Protein AF-A0A953SCB6-F1 (afdb_monomer_lite)

pLDDT: mean 75.52, std 13.28, range [31.3, 89.06]

Radius of gyration: 17.32 Å; chains: 1; bounding box: 48×35×50 Å

Sequence (151 aa):
MGVGKAEPKRQRFLGAYLLGLCLYQIGIYRWPGGPPFILDPRAGIPVLLINHFAFDNKVIYPVEWITATWLVLVGAMIFFRGRFLKTYLISELVLAAPTAYYIRVLATRHGGDFAPGFKDLLLTTFLFLVFSVAPAGLAAWCIWRAKQRPA

Secondary structure (DSSP, 8-state):
-----HHHHHHHHHHHHHHHHHHHHHHHHT-TTS--GGG-TTTHHHHHHH-----SSPPPPHHHHHHHHHHHHHHHHHHHHS--HHHHHHHHHHHHHHHHHHHHHHHHTTTSS----HHHHHHHHHHHIIIIIHHHHHHHHHHHHHHH---

Structure (mmCIF, N/CA/C/O backbone):
data_AF-A0A953SCB6-F1
#
_entry.id   AF-A0A953SCB6-F1
#
loop_
_atom_site.group_PDB
_atom_site.id
_atom_site.type_symbol
_atom_site.label_atom_id
_atom_site.label_alt_id
_atom_site.label_comp_id
_atom_site.label_asym_id
_atom_site.label_entity_id
_atom_site.label_seq_id
_atom_site.pdbx_PDB_ins_code
_atom_site.Cartn_x
_atom_site.Cartn_y
_atom_site.Cartn_z
_atom_site.occupancy
_atom_site.B_iso_or_equiv
_atom_site.auth_seq_id
_atom_site.auth_comp_id
_atom_site.auth_asym_id
_atom_site.auth_atom_id
_atom_site.pdbx_PDB_model_num
ATOM 1 N N . MET A 1 1 ? -32.445 8.510 24.301 1.00 31.30 1 MET A N 1
ATOM 2 C CA . MET A 1 1 ? -31.048 8.156 24.649 1.00 31.30 1 MET A CA 1
ATOM 3 C C . MET A 1 1 ? -30.469 7.255 23.559 1.00 31.30 1 MET A C 1
ATOM 5 O O . MET A 1 1 ? -30.786 6.077 23.527 1.00 31.30 1 MET A O 1
ATOM 9 N N . GLY A 1 2 ? -29.696 7.804 22.616 1.00 36.41 2 GLY A N 1
ATOM 10 C CA . GLY A 1 2 ? -29.112 7.059 21.489 1.00 36.41 2 GLY A CA 1
ATOM 11 C C . GLY A 1 2 ? -27.588 7.140 21.518 1.00 36.41 2 GLY A C 1
ATOM 12 O O . GLY A 1 2 ? -26.995 7.989 20.863 1.00 36.41 2 GLY A O 1
ATOM 13 N N . VAL A 1 3 ? -26.956 6.293 22.328 1.00 45.03 3 VAL A N 1
ATOM 14 C CA . VAL A 1 3 ? -25.506 6.306 22.567 1.00 45.03 3 VAL A CA 1
ATOM 15 C C . VAL A 1 3 ? -24.754 5.660 21.387 1.00 45.03 3 VAL A C 1
ATOM 17 O O . VAL A 1 3 ? -24.834 4.457 21.154 1.00 45.03 3 VAL A O 1
ATOM 20 N N . GLY A 1 4 ? -24.015 6.470 20.623 1.00 43.75 4 GLY A N 1
ATOM 21 C CA . GLY A 1 4 ? -22.612 6.199 20.264 1.00 43.75 4 GLY A CA 1
ATOM 22 C C . GLY A 1 4 ? -22.204 4.967 19.430 1.00 43.75 4 GLY A C 1
ATOM 23 O O . GLY A 1 4 ? -21.047 4.577 19.518 1.00 43.75 4 GLY A O 1
ATOM 24 N N . LYS A 1 5 ? -23.051 4.340 18.598 1.00 44.50 5 LYS A N 1
ATOM 25 C CA . LYS A 1 5 ? -22.652 3.136 17.808 1.00 44.50 5 LYS A CA 1
ATOM 26 C C . LYS A 1 5 ? -22.079 3.380 16.395 1.00 44.50 5 LYS A C 1
ATOM 28 O O . LYS A 1 5 ? -21.783 2.420 15.684 1.00 44.50 5 LYS A O 1
ATOM 33 N N . ALA A 1 6 ? -21.919 4.627 15.947 1.00 50.47 6 ALA A N 1
ATOM 34 C CA . ALA A 1 6 ? -21.596 4.920 14.540 1.00 50.47 6 ALA A CA 1
ATOM 35 C C . ALA A 1 6 ? -20.109 4.742 14.152 1.00 50.47 6 ALA A C 1
ATOM 37 O O . ALA A 1 6 ? -19.811 4.414 13.003 1.00 50.47 6 ALA A O 1
ATOM 38 N N . GLU A 1 7 ? -19.172 4.933 15.084 1.00 55.66 7 GLU A N 1
ATOM 39 C CA . GLU A 1 7 ? -17.725 4.837 14.824 1.00 55.66 7 GLU A CA 1
ATOM 40 C C . GLU A 1 7 ? -17.185 3.420 14.559 1.00 55.66 7 GLU A C 1
ATOM 42 O O . GLU A 1 7 ? -16.456 3.262 13.572 1.00 55.66 7 GLU A O 1
ATOM 47 N N . PRO A 1 8 ? -17.561 2.362 15.312 1.00 61.78 8 PRO A N 1
ATOM 48 C CA . PRO A 1 8 ? -17.009 1.026 15.074 1.00 61.78 8 PRO A CA 1
ATOM 49 C C . PRO A 1 8 ? -17.405 0.466 13.705 1.00 61.78 8 PRO A C 1
ATOM 51 O O . PRO A 1 8 ? -16.654 -0.301 13.108 1.00 61.78 8 PRO A O 1
ATOM 54 N N . LYS A 1 9 ? -18.562 0.873 13.160 1.00 75.38 9 LYS A N 1
ATOM 55 C CA . LYS A 1 9 ? -19.035 0.407 11.849 1.00 75.38 9 LYS A CA 1
ATOM 56 C C . LYS A 1 9 ? -18.164 0.935 10.701 1.00 75.38 9 LYS A C 1
ATOM 58 O O . LYS A 1 9 ? -17.900 0.200 9.756 1.00 75.38 9 LYS A O 1
ATOM 63 N N . ARG A 1 10 ? -17.678 2.179 10.797 1.00 76.62 10 ARG A N 1
ATOM 64 C CA . ARG A 1 10 ? -16.816 2.801 9.774 1.00 76.62 10 ARG A CA 1
ATOM 65 C C . ARG A 1 10 ? -15.395 2.255 9.805 1.00 76.62 10 ARG A C 1
ATOM 67 O O . ARG A 1 10 ? -14.835 1.968 8.754 1.00 76.62 10 ARG A O 1
ATOM 74 N N . GLN A 1 11 ? -14.846 2.051 11.000 1.00 81.75 11 GLN A N 1
ATOM 75 C CA . GLN A 1 11 ? -13.524 1.441 11.162 1.00 81.75 11 GLN A CA 1
ATOM 76 C C . GLN A 1 11 ? -13.521 -0.012 10.682 1.00 81.75 11 GLN A C 1
ATOM 78 O O . GLN A 1 11 ? -12.613 -0.412 9.965 1.00 81.75 11 GLN A O 1
ATOM 83 N N . ARG A 1 12 ? -14.587 -0.772 10.971 1.00 81.50 12 ARG A N 1
ATOM 84 C CA . ARG A 1 12 ? -14.797 -2.111 10.401 1.00 81.50 12 ARG A CA 1
ATOM 85 C C . ARG A 1 12 ? -14.866 -2.091 8.881 1.00 81.50 12 ARG A C 1
ATOM 87 O O . ARG A 1 12 ? -14.255 -2.938 8.249 1.00 81.50 12 ARG A O 1
ATOM 94 N N . PHE A 1 13 ? -15.567 -1.125 8.290 1.00 85.31 13 PHE A N 1
ATOM 95 C CA . PHE A 1 13 ? -15.633 -1.009 6.834 1.00 85.31 13 PHE A CA 1
ATOM 96 C C . PHE A 1 13 ? -14.256 -0.731 6.218 1.00 85.31 13 PHE A C 1
ATOM 98 O O . PHE A 1 13 ? -13.872 -1.403 5.268 1.00 85.31 13 PHE A O 1
ATOM 105 N N . LEU A 1 14 ? -13.477 0.184 6.805 1.00 86.00 14 LEU A N 1
ATOM 106 C CA . LEU A 1 14 ? -12.098 0.429 6.380 1.00 86.00 14 LEU A CA 1
ATOM 107 C C . LEU A 1 14 ? -11.222 -0.818 6.554 1.00 86.00 14 LEU A C 1
ATOM 109 O O . LEU A 1 14 ? -10.481 -1.166 5.648 1.00 86.00 14 LEU A O 1
ATOM 113 N N . GLY A 1 15 ? -11.329 -1.518 7.684 1.00 85.62 15 GLY A N 1
ATOM 114 C CA . GLY A 1 15 ? -10.599 -2.765 7.912 1.00 85.62 15 GLY A CA 1
ATOM 115 C C . GLY A 1 15 ? -10.951 -3.846 6.886 1.00 85.62 15 GLY A C 1
ATOM 116 O O . GLY A 1 15 ? -10.056 -4.491 6.355 1.00 85.62 15 GLY A O 1
ATOM 117 N N . ALA A 1 16 ? -12.233 -3.999 6.543 1.00 87.00 16 ALA A N 1
ATOM 118 C CA . ALA A 1 16 ? -12.683 -4.936 5.512 1.00 87.00 16 ALA A CA 1
ATOM 119 C C . ALA A 1 16 ? -12.152 -4.550 4.127 1.00 87.00 16 ALA A C 1
ATOM 121 O O . ALA A 1 16 ? -11.689 -5.410 3.383 1.00 87.00 16 ALA A O 1
ATOM 122 N N . TYR A 1 17 ? -12.174 -3.255 3.809 1.00 88.00 17 TYR A N 1
ATOM 123 C CA . TYR A 1 17 ? -11.605 -2.723 2.579 1.00 88.00 17 TYR A CA 1
ATOM 124 C C . TYR A 1 17 ? -10.102 -3.021 2.485 1.00 88.00 17 TYR A C 1
ATOM 126 O O . TYR A 1 17 ? -9.655 -3.594 1.496 1.00 88.00 17 TYR A O 1
ATOM 134 N N . LEU A 1 18 ? -9.341 -2.743 3.548 1.00 88.25 18 LEU A N 1
ATOM 135 C CA . LEU A 1 18 ? -7.909 -3.048 3.627 1.00 88.25 18 LEU A CA 1
ATOM 136 C C . LEU A 1 18 ? -7.618 -4.540 3.485 1.00 88.25 18 LEU A C 1
ATOM 138 O O . LEU A 1 18 ? -6.696 -4.912 2.765 1.00 88.25 18 LEU A O 1
ATOM 142 N N . LEU A 1 19 ? -8.407 -5.398 4.133 1.00 88.38 19 LEU A N 1
ATOM 143 C CA . LEU A 1 19 ? -8.264 -6.846 3.992 1.00 88.38 19 LEU A CA 1
ATOM 144 C C . LEU A 1 19 ? -8.537 -7.298 2.553 1.00 88.38 19 LEU A C 1
ATOM 146 O O . LEU A 1 19 ? -7.779 -8.109 2.032 1.00 88.38 19 LEU A O 1
ATOM 150 N N . GLY A 1 20 ? -9.554 -6.741 1.890 1.00 88.06 20 GLY A N 1
ATOM 151 C CA . GLY A 1 20 ? -9.827 -7.003 0.475 1.00 88.06 20 GLY A CA 1
ATOM 152 C C . GLY A 1 20 ? -8.655 -6.616 -0.432 1.00 88.06 20 GLY A C 1
ATOM 153 O O . GLY A 1 20 ? -8.239 -7.412 -1.272 1.00 88.06 20 GLY A O 1
ATOM 154 N N . LEU A 1 21 ? -8.065 -5.438 -0.209 1.00 87.81 21 LEU A N 1
ATOM 155 C CA . LEU A 1 21 ? -6.867 -4.995 -0.930 1.00 87.81 21 LEU A CA 1
ATOM 156 C C . LEU A 1 21 ? -5.667 -5.919 -0.664 1.00 87.81 21 LEU A C 1
ATOM 158 O O . LEU A 1 21 ? -4.955 -6.296 -1.593 1.00 87.81 21 LEU A O 1
ATOM 162 N N . CYS A 1 22 ? -5.467 -6.354 0.581 1.00 86.12 22 CYS A N 1
ATOM 163 C CA . CYS A 1 22 ? -4.391 -7.288 0.916 1.00 86.12 22 CYS A CA 1
ATOM 164 C C . CYS A 1 22 ? -4.585 -8.660 0.255 1.00 86.12 22 CYS A C 1
ATOM 166 O O . CYS A 1 22 ? -3.615 -9.258 -0.202 1.00 86.12 22 CYS A O 1
ATOM 168 N N . LEU A 1 23 ? -5.822 -9.161 0.176 1.00 87.19 23 LEU A N 1
ATOM 169 C CA . LEU A 1 23 ? -6.127 -10.416 -0.516 1.00 87.19 23 LEU A CA 1
ATOM 170 C C . LEU A 1 23 ? -5.826 -10.322 -2.012 1.00 87.19 23 LEU A C 1
ATOM 172 O O . LEU A 1 23 ? -5.249 -11.254 -2.567 1.00 87.19 23 LEU A O 1
ATOM 176 N N . TYR A 1 24 ? -6.154 -9.194 -2.648 1.00 86.12 24 TYR A N 1
ATOM 177 C CA . TYR A 1 24 ? -5.762 -8.933 -4.033 1.00 86.12 24 TYR A CA 1
ATOM 178 C C . TYR A 1 24 ? -4.237 -8.952 -4.191 1.00 86.12 24 TYR A C 1
ATOM 180 O O . TYR A 1 24 ? -3.719 -9.643 -5.065 1.00 86.12 24 TYR A O 1
ATOM 188 N N . GLN A 1 25 ? -3.512 -8.266 -3.302 1.00 82.94 25 GLN A N 1
ATOM 189 C CA . GLN A 1 25 ? -2.050 -8.214 -3.340 1.00 82.94 25 GLN A CA 1
ATOM 190 C C . GLN A 1 25 ? -1.417 -9.607 -3.165 1.00 82.94 25 GLN A C 1
ATOM 192 O O . GLN A 1 25 ? -0.520 -9.976 -3.917 1.00 82.94 25 GLN A O 1
ATOM 197 N N . ILE A 1 26 ? -1.931 -10.423 -2.238 1.00 82.44 26 ILE A N 1
ATOM 198 C CA . ILE A 1 26 ? -1.500 -11.819 -2.063 1.00 82.44 26 ILE A CA 1
ATOM 199 C C . ILE A 1 26 ? -1.841 -12.662 -3.297 1.00 82.44 26 ILE A C 1
ATOM 201 O O . ILE A 1 26 ? -1.036 -13.494 -3.708 1.00 82.44 26 ILE A O 1
ATOM 205 N N . GLY A 1 27 ? -3.019 -12.466 -3.893 1.00 83.06 27 GLY A N 1
ATOM 206 C CA . GLY A 1 27 ? -3.430 -13.172 -5.107 1.00 83.06 27 GLY A CA 1
ATOM 207 C C . GLY A 1 27 ? -2.476 -12.904 -6.268 1.00 83.06 27 GLY A C 1
ATOM 208 O O . GLY A 1 27 ? -2.020 -13.838 -6.923 1.00 83.06 27 GLY A O 1
ATOM 209 N N . ILE A 1 28 ? -2.094 -11.642 -6.448 1.00 82.12 28 ILE A N 1
ATOM 210 C CA . ILE A 1 28 ? -1.089 -11.219 -7.425 1.00 82.12 28 ILE A CA 1
ATOM 211 C C . ILE A 1 28 ? 0.280 -11.825 -7.120 1.00 82.12 28 ILE A C 1
ATOM 213 O O . ILE A 1 28 ? 0.938 -12.341 -8.017 1.00 82.12 28 ILE A O 1
ATOM 217 N N . TYR A 1 29 ? 0.688 -11.865 -5.853 1.00 79.44 29 TYR A N 1
ATOM 218 C CA . TYR A 1 29 ? 1.958 -12.481 -5.461 1.00 79.44 29 TYR A CA 1
ATOM 219 C C . TYR A 1 29 ? 2.012 -13.996 -5.707 1.00 79.44 29 TYR A C 1
ATOM 221 O O . TYR A 1 29 ? 3.088 -14.587 -5.757 1.00 79.44 29 TYR A O 1
ATOM 229 N N . ARG A 1 30 ? 0.862 -14.650 -5.867 1.00 82.12 30 ARG A N 1
ATOM 230 C CA . ARG A 1 30 ? 0.777 -16.077 -6.202 1.00 82.12 30 ARG A CA 1
ATOM 231 C C . ARG A 1 30 ? 0.524 -16.322 -7.689 1.00 82.12 30 ARG A C 1
ATOM 233 O O . ARG A 1 30 ? 0.283 -17.467 -8.066 1.00 82.12 30 ARG A O 1
ATOM 240 N N . TRP A 1 31 ? 0.568 -15.280 -8.520 1.00 80.31 31 TRP A N 1
ATOM 241 C CA . TRP A 1 31 ? 0.341 -15.400 -9.954 1.00 80.31 31 TRP A CA 1
ATOM 242 C C . TRP A 1 31 ? 1.384 -16.328 -10.601 1.00 80.31 31 TRP A C 1
ATOM 244 O O . TRP A 1 31 ? 2.583 -16.183 -10.331 1.00 80.31 31 TRP A O 1
ATOM 254 N N . PRO A 1 32 ? 0.963 -17.291 -11.444 1.00 72.31 32 PRO A N 1
ATOM 255 C CA . PRO A 1 32 ? 1.881 -18.233 -12.071 1.00 72.31 32 PRO A CA 1
ATOM 256 C C . PRO A 1 32 ? 2.869 -17.489 -12.973 1.00 72.31 32 PRO A C 1
ATOM 258 O O . PRO A 1 32 ? 2.477 -16.786 -13.900 1.00 72.31 32 PRO A O 1
ATOM 261 N N . GLY A 1 33 ? 4.160 -17.653 -12.686 1.00 66.88 33 GLY A N 1
ATOM 262 C CA . GLY A 1 33 ? 5.243 -16.980 -13.402 1.00 66.88 33 GLY A CA 1
ATOM 263 C C . GLY A 1 33 ? 5.709 -15.668 -12.773 1.00 66.88 33 GLY A C 1
ATOM 264 O O . GLY A 1 33 ? 6.748 -15.186 -13.199 1.00 66.88 33 GLY A O 1
ATOM 265 N N . GLY A 1 34 ? 5.022 -15.153 -11.746 1.00 66.19 34 GLY A N 1
ATOM 266 C CA . GLY A 1 34 ? 5.301 -13.873 -11.085 1.00 66.19 34 GLY A CA 1
ATOM 267 C C . GLY A 1 34 ? 4.240 -12.813 -11.414 1.00 66.19 34 GLY A C 1
ATOM 268 O O . GLY A 1 34 ? 3.563 -12.918 -12.438 1.00 66.19 34 GLY A O 1
ATOM 269 N N . PRO A 1 35 ? 4.033 -11.809 -10.545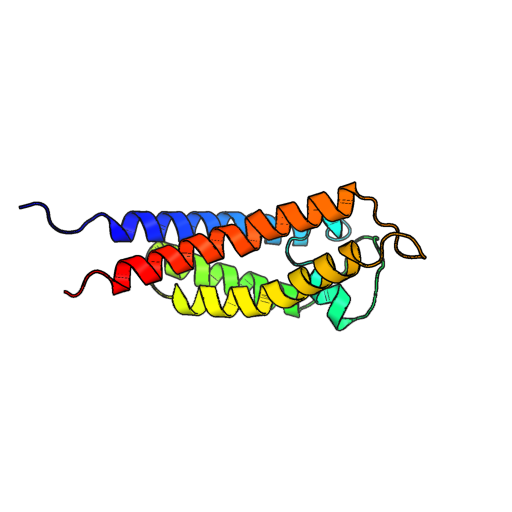 1.00 70.31 35 PRO A N 1
ATOM 270 C CA . PRO A 1 35 ? 3.021 -10.793 -10.765 1.00 70.31 35 PRO A CA 1
ATOM 271 C C . PRO A 1 35 ? 3.336 -9.941 -11.997 1.00 70.31 35 PRO A C 1
ATOM 273 O O . PRO A 1 35 ? 4.469 -9.467 -12.133 1.00 70.31 35 PRO A O 1
ATOM 276 N N . PRO A 1 36 ? 2.348 -9.687 -12.874 1.00 70.44 36 PRO A N 1
ATOM 277 C CA . PRO A 1 36 ? 2.515 -8.694 -13.921 1.00 70.44 36 PRO A CA 1
ATOM 278 C C . PRO A 1 36 ? 2.734 -7.334 -13.259 1.00 70.44 36 PRO A C 1
ATOM 280 O O . PRO A 1 36 ? 1.909 -6.875 -12.465 1.00 70.44 36 PRO A O 1
ATOM 283 N N . PHE A 1 37 ? 3.85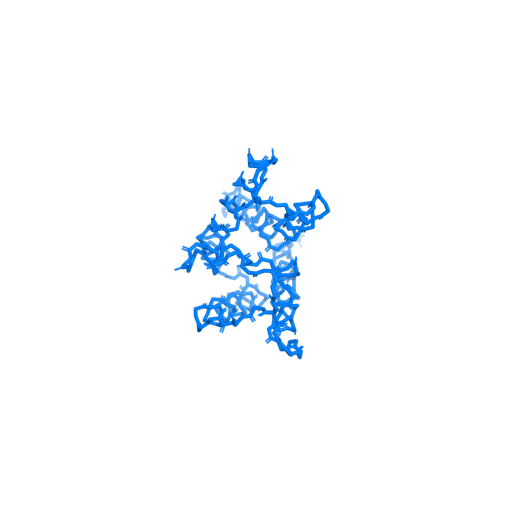6 -6.697 -13.591 1.00 68.19 37 PHE A N 1
ATOM 284 C CA . PHE A 1 37 ? 4.342 -5.478 -12.943 1.00 68.19 37 PHE A CA 1
ATOM 285 C C . PHE A 1 37 ? 3.281 -4.363 -12.889 1.00 68.19 37 PHE A C 1
ATOM 287 O O . PHE A 1 37 ? 3.161 -3.646 -11.899 1.00 68.19 37 PHE A O 1
ATOM 294 N N . ILE A 1 38 ? 2.451 -4.279 -13.930 1.00 68.69 38 ILE A N 1
ATOM 295 C CA . ILE A 1 38 ? 1.409 -3.261 -14.100 1.00 68.69 38 ILE A CA 1
ATOM 296 C C . ILE A 1 38 ? 0.227 -3.458 -13.132 1.00 68.69 38 ILE A C 1
ATOM 298 O O . ILE A 1 38 ? -0.458 -2.495 -12.799 1.00 68.69 38 ILE A O 1
ATOM 302 N N . LEU A 1 39 ? -0.035 -4.686 -12.665 1.00 75.19 39 LEU A N 1
ATOM 303 C CA . LEU A 1 39 ? -1.138 -4.962 -11.733 1.00 75.19 39 LEU A CA 1
ATOM 304 C C . LEU A 1 39 ? -0.728 -4.833 -10.265 1.00 75.19 39 LEU A C 1
ATOM 306 O O . LEU A 1 39 ? -1.594 -4.917 -9.389 1.00 75.19 39 LEU A O 1
ATOM 310 N N . ASP A 1 40 ? 0.560 -4.633 -9.987 1.00 74.06 40 ASP A N 1
ATOM 311 C CA . ASP A 1 40 ? 1.063 -4.532 -8.628 1.00 74.06 40 ASP A CA 1
ATOM 312 C C . ASP A 1 40 ? 0.881 -3.107 -8.067 1.00 74.06 40 ASP A C 1
ATOM 314 O O . ASP A 1 40 ? 1.545 -2.166 -8.511 1.00 74.06 40 ASP A O 1
ATOM 318 N N . PRO A 1 41 ? 0.036 -2.915 -7.038 1.00 69.94 41 PRO A N 1
ATOM 319 C CA . PRO A 1 41 ? -0.175 -1.604 -6.423 1.00 69.94 41 PRO A CA 1
ATOM 320 C C . PRO A 1 41 ? 1.080 -1.038 -5.733 1.00 69.94 41 PRO A C 1
ATOM 322 O O . PRO A 1 41 ? 1.129 0.148 -5.401 1.00 69.94 41 PRO A O 1
ATOM 325 N N . ARG A 1 42 ? 2.110 -1.864 -5.507 1.00 74.25 42 ARG A N 1
ATOM 326 C CA . ARG A 1 42 ? 3.388 -1.495 -4.880 1.00 74.25 42 ARG A CA 1
ATOM 327 C C . ARG A 1 42 ? 4.588 -1.692 -5.800 1.00 74.25 42 ARG A C 1
ATOM 329 O O . ARG A 1 42 ? 5.723 -1.813 -5.337 1.00 74.25 42 ARG A O 1
ATOM 336 N N . ALA A 1 43 ? 4.351 -1.616 -7.106 1.00 68.31 43 ALA A N 1
ATOM 337 C CA . ALA A 1 43 ? 5.367 -1.668 -8.153 1.00 68.31 43 ALA A CA 1
ATOM 338 C C . ALA A 1 43 ? 6.549 -0.686 -7.962 1.00 68.31 43 ALA A C 1
ATOM 340 O O . ALA A 1 43 ? 7.631 -0.923 -8.492 1.00 68.31 43 ALA A O 1
ATOM 341 N N . GLY A 1 44 ? 6.396 0.385 -7.169 1.00 63.94 44 GLY A N 1
ATOM 342 C CA . GLY A 1 44 ? 7.473 1.344 -6.904 1.00 63.94 44 GLY A CA 1
ATOM 343 C C . GLY A 1 44 ? 8.606 0.838 -6.001 1.00 63.94 44 GLY A C 1
ATOM 344 O O . GLY A 1 44 ? 9.720 1.349 -6.102 1.00 63.94 44 GLY A O 1
ATOM 345 N N . ILE A 1 45 ? 8.361 -0.155 -5.134 1.00 70.12 45 ILE A N 1
ATOM 346 C CA . ILE A 1 45 ? 9.382 -0.679 -4.205 1.00 70.12 45 ILE A CA 1
ATOM 347 C C . ILE A 1 45 ? 10.535 -1.367 -4.971 1.00 70.12 45 ILE A C 1
ATOM 349 O O . ILE A 1 45 ? 11.680 -0.957 -4.782 1.00 70.12 45 ILE A O 1
ATOM 353 N N . PRO A 1 46 ? 10.292 -2.331 -5.881 1.00 65.25 46 PRO A N 1
ATOM 354 C CA . PRO A 1 46 ? 11.354 -2.960 -6.673 1.00 65.25 46 PRO A CA 1
ATOM 355 C C . PRO A 1 46 ? 12.085 -1.991 -7.595 1.00 65.25 46 PRO A C 1
ATOM 357 O O . PRO A 1 46 ? 13.303 -2.085 -7.733 1.00 65.25 46 PRO A O 1
ATOM 360 N N . VAL A 1 47 ? 11.354 -1.053 -8.212 1.00 64.69 47 VAL A N 1
ATOM 361 C CA . VAL A 1 47 ? 11.952 -0.077 -9.135 1.00 64.69 47 VAL A CA 1
ATOM 362 C C . VAL A 1 47 ? 12.986 0.773 -8.414 1.00 64.69 47 VAL A C 1
ATOM 364 O O . VAL A 1 47 ? 14.080 0.973 -8.936 1.00 64.69 47 VAL A O 1
ATOM 367 N N . LEU A 1 48 ? 12.674 1.226 -7.196 1.00 65.94 48 LEU A N 1
ATOM 368 C CA . LEU A 1 48 ? 13.612 2.008 -6.396 1.00 65.94 48 LEU A CA 1
ATOM 369 C C . LEU A 1 48 ? 14.751 1.180 -5.798 1.00 65.94 48 LEU A C 1
ATOM 371 O O . LEU A 1 48 ? 15.860 1.692 -5.686 1.00 65.94 48 LEU A O 1
ATOM 375 N N . LEU A 1 49 ? 14.501 -0.070 -5.401 1.00 62.59 49 LEU A N 1
ATOM 376 C CA . LEU A 1 49 ? 15.525 -0.906 -4.767 1.00 62.59 49 LEU A CA 1
ATOM 377 C C . LEU A 1 49 ? 16.580 -1.428 -5.750 1.00 62.59 49 LEU A C 1
ATOM 379 O O . LEU A 1 49 ? 17.707 -1.669 -5.330 1.00 62.59 49 LEU A O 1
ATOM 383 N N . ILE A 1 50 ? 16.228 -1.649 -7.021 1.00 58.97 50 ILE A N 1
ATOM 384 C CA . ILE A 1 50 ? 17.073 -2.445 -7.936 1.00 58.97 50 ILE A CA 1
ATOM 385 C C . ILE A 1 50 ? 17.312 -1.734 -9.270 1.00 58.97 50 ILE A C 1
ATOM 387 O O . ILE A 1 50 ? 18.105 -2.199 -10.082 1.00 58.97 50 ILE A O 1
ATOM 391 N N . ASN A 1 51 ? 16.681 -0.575 -9.501 1.00 55.97 51 ASN A N 1
ATOM 392 C CA . ASN A 1 51 ? 16.825 0.184 -10.748 1.00 55.97 51 ASN A CA 1
ATOM 393 C C . ASN A 1 51 ? 16.498 -0.672 -11.995 1.00 55.97 51 ASN A C 1
ATOM 395 O O . ASN A 1 51 ? 16.979 -0.415 -13.098 1.00 55.97 51 ASN A O 1
ATOM 399 N N . HIS A 1 52 ? 15.710 -1.737 -11.804 1.00 53.25 52 HIS A N 1
ATOM 400 C CA . HIS A 1 52 ? 15.385 -2.713 -12.829 1.00 53.25 52 HIS A CA 1
ATOM 401 C C . HIS A 1 52 ? 13.985 -2.411 -13.354 1.00 53.25 52 HIS A C 1
ATOM 403 O O . HIS A 1 52 ? 12.979 -2.722 -12.721 1.00 53.25 52 HIS A O 1
ATOM 409 N N . PHE A 1 53 ? 13.941 -1.754 -14.510 1.00 54.47 53 PHE A N 1
ATOM 410 C CA . PHE A 1 53 ? 12.726 -1.409 -15.251 1.00 54.47 53 PHE A CA 1
ATOM 411 C C . PHE A 1 53 ? 12.292 -2.550 -16.188 1.00 54.47 53 PHE A C 1
ATOM 413 O O . PHE A 1 53 ? 11.817 -2.303 -17.293 1.00 54.47 53 PHE A O 1
ATOM 420 N N . ALA A 1 54 ? 12.515 -3.806 -15.793 1.00 52.75 54 ALA A N 1
ATOM 421 C CA . ALA A 1 54 ? 12.059 -4.941 -16.582 1.00 52.75 54 ALA A CA 1
ATOM 422 C C . ALA A 1 54 ? 10.548 -5.112 -16.372 1.00 52.75 54 ALA A C 1
ATOM 424 O O . ALA A 1 54 ? 10.093 -5.356 -15.256 1.00 52.75 54 ALA A O 1
ATOM 425 N N . PHE A 1 55 ? 9.782 -4.961 -17.453 1.00 53.66 55 PHE A N 1
ATOM 426 C CA . PHE A 1 55 ? 8.325 -5.143 -17.490 1.00 53.66 55 PHE A CA 1
ATOM 427 C C . PHE A 1 55 ? 7.900 -6.620 -17.580 1.00 53.66 55 PHE A C 1
ATOM 429 O O . PHE A 1 55 ? 6.713 -6.908 -17.735 1.00 53.66 55 PHE A O 1
ATOM 436 N N . ASP A 1 56 ? 8.858 -7.544 -17.484 1.00 57.81 56 ASP A N 1
ATOM 437 C CA . ASP A 1 56 ? 8.604 -8.980 -17.397 1.00 57.81 56 ASP A CA 1
ATOM 438 C C . ASP A 1 56 ? 8.020 -9.366 -16.031 1.00 57.81 56 ASP A C 1
ATOM 440 O O . ASP A 1 56 ? 7.889 -8.542 -15.118 1.00 57.81 56 ASP A O 1
ATOM 444 N N . ASN A 1 57 ? 7.642 -10.639 -15.885 1.00 56.50 57 ASN A N 1
ATOM 445 C CA . ASN A 1 57 ? 7.105 -11.138 -14.628 1.00 56.50 57 ASN A CA 1
ATOM 446 C C . ASN A 1 57 ? 8.057 -10.825 -13.469 1.00 56.50 57 ASN A C 1
ATOM 448 O O . ASN A 1 57 ? 9.231 -11.202 -13.457 1.00 56.50 57 ASN A O 1
ATOM 452 N N . LYS A 1 58 ? 7.517 -10.132 -12.473 1.00 64.06 58 LYS A N 1
ATOM 453 C CA . LYS A 1 58 ? 8.299 -9.597 -11.371 1.00 64.06 58 LYS A CA 1
ATOM 454 C C . LYS A 1 58 ? 8.702 -10.707 -10.399 1.00 64.06 58 LYS A C 1
ATOM 456 O O . LYS A 1 58 ? 7.881 -11.510 -9.961 1.00 64.06 58 LYS A O 1
ATOM 461 N N . VAL A 1 59 ? 9.967 -10.695 -9.987 1.00 65.50 59 VAL A N 1
ATOM 462 C CA . VAL A 1 59 ? 10.432 -11.458 -8.823 1.00 65.50 59 VAL A CA 1
ATOM 463 C C . VAL A 1 59 ? 9.955 -10.735 -7.567 1.00 65.50 59 VAL A C 1
ATOM 465 O O . VAL A 1 59 ? 10.237 -9.554 -7.376 1.00 65.50 59 VAL A O 1
ATOM 468 N N . ILE A 1 60 ? 9.211 -11.433 -6.711 1.00 68.50 60 ILE A N 1
ATOM 469 C CA . ILE A 1 60 ? 8.690 -10.850 -5.471 1.00 68.50 60 ILE A CA 1
ATOM 470 C C . ILE A 1 60 ? 9.786 -10.892 -4.420 1.00 68.50 60 ILE A C 1
ATOM 472 O O . ILE A 1 60 ? 10.258 -11.966 -4.037 1.00 68.50 60 ILE A O 1
ATOM 476 N N . TYR A 1 61 ? 10.167 -9.725 -3.918 1.00 72.25 61 TYR A N 1
ATOM 477 C CA . TYR A 1 61 ? 11.229 -9.638 -2.924 1.00 72.25 61 TYR A CA 1
ATOM 478 C C . TYR A 1 61 ? 10.706 -9.954 -1.516 1.00 72.25 61 TYR A C 1
ATOM 480 O O . TYR A 1 61 ? 9.547 -9.668 -1.202 1.00 72.25 61 TYR A O 1
ATOM 488 N N . PRO A 1 62 ? 11.552 -10.476 -0.607 1.00 77.31 62 PRO A N 1
ATOM 489 C CA . PRO A 1 62 ? 11.148 -10.754 0.774 1.00 77.31 62 PRO A CA 1
ATOM 490 C C . PRO A 1 62 ? 10.528 -9.544 1.492 1.00 77.31 62 PRO A C 1
ATOM 492 O O . PRO A 1 62 ? 9.576 -9.693 2.255 1.00 77.31 62 PRO A O 1
ATOM 495 N N . VAL A 1 63 ? 11.007 -8.329 1.200 1.00 76.62 63 VAL A N 1
ATOM 496 C CA . VAL A 1 63 ? 10.455 -7.076 1.749 1.00 76.62 63 VAL A CA 1
ATOM 497 C C . VAL A 1 63 ? 8.984 -6.866 1.375 1.00 76.62 63 VAL A C 1
ATOM 499 O O . VAL A 1 63 ? 8.199 -6.331 2.158 1.00 76.62 63 VAL A O 1
ATOM 502 N N . GLU A 1 64 ? 8.567 -7.334 0.207 1.00 78.31 64 GLU A N 1
ATOM 503 C CA . GLU A 1 64 ? 7.199 -7.195 -0.281 1.00 78.31 64 GLU A CA 1
ATOM 504 C C . GLU A 1 64 ? 6.251 -8.140 0.448 1.00 78.31 64 GLU A C 1
ATOM 506 O O . GLU A 1 64 ? 5.150 -7.739 0.824 1.00 78.31 64 GLU A O 1
ATOM 511 N N . TRP A 1 65 ? 6.711 -9.357 0.741 1.00 80.19 65 TRP A N 1
ATOM 512 C CA . TRP A 1 65 ? 6.002 -10.302 1.602 1.00 80.19 65 TRP A CA 1
ATOM 513 C C . TRP A 1 65 ? 5.874 -9.789 3.035 1.00 80.19 65 TRP A C 1
ATOM 515 O O . TRP A 1 65 ? 4.791 -9.860 3.621 1.00 80.19 65 TRP A O 1
ATOM 525 N N . ILE A 1 66 ? 6.949 -9.226 3.593 1.00 84.50 66 ILE A N 1
ATOM 526 C CA . ILE A 1 66 ? 6.946 -8.658 4.947 1.00 84.50 66 ILE A CA 1
ATOM 527 C C . ILE A 1 66 ? 5.949 -7.497 5.032 1.00 84.50 66 ILE A C 1
ATOM 529 O O . ILE A 1 66 ? 5.114 -7.453 5.935 1.00 84.50 66 ILE A O 1
ATOM 533 N N . THR A 1 67 ? 5.991 -6.572 4.072 1.00 84.12 67 THR A N 1
ATOM 534 C CA . THR A 1 67 ? 5.128 -5.382 4.076 1.00 84.12 67 THR A CA 1
ATOM 535 C C . THR A 1 67 ? 3.668 -5.697 3.750 1.00 84.12 67 THR A C 1
ATOM 537 O O . THR A 1 67 ? 2.778 -5.046 4.302 1.00 84.12 67 THR A O 1
ATOM 540 N N . ALA A 1 68 ? 3.394 -6.705 2.916 1.00 84.62 68 ALA A N 1
ATOM 541 C CA . ALA A 1 68 ? 2.042 -7.221 2.699 1.00 84.62 68 ALA A CA 1
ATOM 542 C C . ALA A 1 68 ? 1.491 -7.889 3.969 1.00 84.62 68 ALA A C 1
ATOM 544 O O . ALA A 1 68 ? 0.380 -7.586 4.399 1.00 84.62 68 ALA A O 1
ATOM 545 N N . THR A 1 69 ? 2.292 -8.730 4.630 1.00 87.00 69 THR A N 1
ATOM 546 C CA . THR A 1 69 ? 1.908 -9.380 5.896 1.00 87.00 69 THR A CA 1
ATOM 547 C C . THR A 1 69 ? 1.636 -8.345 6.986 1.00 87.00 69 THR A C 1
ATOM 549 O O . THR A 1 69 ? 0.642 -8.441 7.706 1.00 87.00 69 THR A O 1
ATOM 552 N N . TRP A 1 70 ? 2.469 -7.305 7.074 1.00 88.56 70 TRP A N 1
ATOM 553 C CA . TRP A 1 70 ? 2.254 -6.187 7.989 1.00 88.56 70 TRP A CA 1
ATOM 554 C C . TRP A 1 70 ? 0.906 -5.498 7.753 1.00 88.56 70 TRP A C 1
ATOM 556 O O . TRP A 1 70 ? 0.150 -5.287 8.702 1.00 88.56 70 TRP A O 1
ATOM 566 N N . LEU A 1 71 ? 0.562 -5.197 6.496 1.00 86.44 71 LEU A N 1
ATOM 567 C CA . LEU A 1 71 ? -0.736 -4.605 6.177 1.00 86.44 71 LEU A CA 1
ATOM 568 C C . LEU A 1 71 ? -1.911 -5.516 6.531 1.00 86.44 71 LEU A C 1
ATOM 570 O O . LEU A 1 71 ? -2.913 -5.014 7.033 1.00 86.44 71 LEU A O 1
ATOM 574 N N . VAL A 1 72 ? -1.799 -6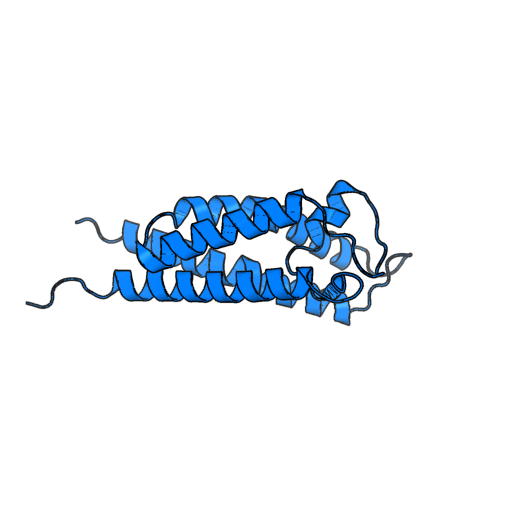.829 6.306 1.00 88.69 72 VAL A N 1
ATOM 575 C CA . VAL A 1 72 ? -2.843 -7.793 6.694 1.00 88.69 72 VAL A CA 1
ATOM 576 C C . VAL A 1 72 ? -3.092 -7.716 8.197 1.00 88.69 72 VAL A C 1
ATOM 578 O O . VAL A 1 72 ? -4.240 -7.607 8.629 1.00 88.69 72 VAL A O 1
ATOM 581 N N . LEU A 1 73 ? -2.023 -7.718 8.998 1.00 88.56 73 LEU A N 1
ATOM 582 C CA . LEU A 1 73 ? -2.119 -7.624 10.454 1.00 88.56 73 LEU A CA 1
ATOM 583 C C . LEU A 1 73 ? -2.755 -6.300 10.886 1.00 88.56 73 LEU A C 1
ATOM 585 O O . LEU A 1 73 ? -3.681 -6.290 11.698 1.00 88.56 73 LEU A O 1
ATOM 589 N N . VAL A 1 74 ? -2.312 -5.180 10.316 1.00 87.12 74 VAL A N 1
ATOM 590 C CA . VAL A 1 74 ? -2.864 -3.857 10.628 1.00 87.12 74 VAL A CA 1
ATOM 591 C C . VAL A 1 74 ? -4.333 -3.746 10.195 1.00 87.12 74 VAL A C 1
ATOM 593 O O . VAL A 1 74 ? -5.165 -3.274 10.971 1.00 87.12 74 VAL A O 1
ATOM 596 N N . GLY A 1 75 ? -4.682 -4.236 9.004 1.00 85.19 75 GLY A N 1
ATOM 597 C CA . GLY A 1 75 ? -6.048 -4.275 8.480 1.00 85.19 75 GLY A CA 1
ATOM 598 C C . GLY A 1 75 ? -6.977 -5.131 9.340 1.00 85.19 75 GLY A C 1
ATOM 599 O O . GLY A 1 75 ? -8.070 -4.688 9.695 1.00 85.19 75 GLY A O 1
ATOM 600 N N . ALA A 1 76 ? -6.514 -6.305 9.779 1.00 86.56 76 ALA A N 1
ATOM 601 C CA . ALA A 1 76 ? -7.240 -7.158 10.715 1.00 86.56 76 ALA A CA 1
ATOM 602 C C . ALA A 1 76 ? -7.456 -6.460 12.066 1.00 86.56 76 ALA A C 1
ATOM 604 O O . ALA A 1 76 ? -8.555 -6.489 12.621 1.00 86.56 76 ALA A O 1
ATOM 605 N N . MET A 1 77 ? -6.442 -5.770 12.588 1.00 86.81 77 MET A N 1
ATOM 606 C CA . MET A 1 77 ? -6.553 -5.045 13.856 1.00 86.81 77 MET A CA 1
ATOM 607 C C . MET A 1 77 ? -7.518 -3.853 13.777 1.00 86.81 77 MET A C 1
ATOM 609 O O . MET A 1 77 ? -8.268 -3.608 14.731 1.00 86.81 77 MET A O 1
ATOM 613 N N . ILE A 1 78 ? -7.562 -3.155 12.639 1.00 85.94 78 ILE A N 1
ATOM 614 C CA . ILE A 1 78 ? -8.566 -2.120 12.357 1.00 85.94 78 ILE A CA 1
ATOM 615 C C . ILE A 1 78 ? -9.961 -2.749 12.261 1.00 85.94 78 ILE A C 1
ATOM 617 O O . ILE A 1 78 ? -10.905 -2.231 12.858 1.00 85.94 78 ILE A O 1
ATOM 621 N N . PHE A 1 79 ? -10.095 -3.888 11.578 1.00 84.94 79 PHE A N 1
ATOM 622 C CA . PHE A 1 79 ? -11.368 -4.586 11.415 1.00 84.94 79 PHE A CA 1
ATOM 623 C C . PHE A 1 79 ? -11.948 -5.064 12.754 1.00 84.94 79 PHE A C 1
ATOM 625 O O . PHE A 1 79 ? -13.073 -4.715 13.110 1.00 84.94 79 PHE A O 1
ATOM 632 N N . PHE A 1 80 ? -11.185 -5.827 13.536 1.00 81.00 80 PHE A N 1
ATOM 633 C CA . PHE A 1 80 ? -11.696 -6.437 14.765 1.00 81.00 80 PHE A CA 1
ATOM 634 C C . PHE A 1 80 ? -11.787 -5.455 15.932 1.00 81.00 80 PHE A C 1
ATOM 636 O O . PHE A 1 80 ? -12.745 -5.510 16.707 1.00 81.00 80 PHE A O 1
ATOM 643 N N . ARG A 1 81 ? -10.802 -4.559 16.084 1.00 78.69 81 ARG A N 1
ATOM 644 C CA . ARG A 1 81 ? -10.665 -3.723 17.290 1.00 78.69 81 ARG A CA 1
ATOM 645 C C . ARG A 1 81 ? -10.834 -2.229 17.034 1.00 78.69 81 ARG A C 1
ATOM 647 O O . ARG A 1 81 ? -10.878 -1.484 18.008 1.00 78.69 81 ARG A O 1
ATOM 654 N N . GLY A 1 82 ? -10.896 -1.775 15.779 1.00 76.06 82 GLY A N 1
ATOM 655 C CA . GLY A 1 82 ? -10.977 -0.343 15.460 1.00 76.06 82 GLY A CA 1
ATOM 656 C C . GLY A 1 82 ? -9.730 0.460 15.861 1.00 76.06 82 GLY A C 1
ATOM 657 O O . GLY A 1 82 ? -9.758 1.687 15.930 1.00 76.06 82 GLY A O 1
ATOM 658 N N . ARG A 1 83 ? -8.625 -0.227 16.176 1.00 78.19 83 ARG A N 1
ATOM 659 C CA . ARG A 1 83 ? -7.364 0.368 16.649 1.00 78.19 83 ARG A CA 1
ATOM 660 C C . ARG A 1 83 ? -6.342 0.410 15.510 1.00 78.19 83 ARG A C 1
ATOM 662 O O . ARG A 1 83 ? -6.573 -0.168 14.460 1.00 78.19 83 ARG A O 1
ATOM 669 N N . PHE A 1 84 ? -5.213 1.089 15.723 1.00 84.44 84 PHE A N 1
ATOM 670 C CA . PHE A 1 84 ? -4.083 1.173 14.777 1.00 84.44 84 PHE A CA 1
ATOM 671 C C . PHE A 1 84 ? -4.296 1.987 13.488 1.00 84.44 84 PHE A C 1
ATOM 673 O O . PHE A 1 84 ? -3.430 1.978 12.623 1.00 84.44 84 PHE A O 1
ATOM 680 N N . LEU A 1 85 ? -5.350 2.805 13.394 1.00 83.81 85 LEU A N 1
ATOM 681 C CA . LEU A 1 85 ? -5.547 3.755 12.282 1.00 83.81 85 LEU A CA 1
ATOM 682 C C . LEU A 1 85 ? -4.340 4.678 12.029 1.00 83.81 85 LEU A C 1
ATOM 684 O O . LEU A 1 85 ? -3.967 4.905 10.883 1.00 83.81 85 LEU A O 1
ATOM 688 N N . LYS A 1 86 ? -3.714 5.207 13.092 1.00 85.25 86 LYS A N 1
ATOM 689 C CA . LYS A 1 86 ? -2.518 6.064 12.969 1.00 85.25 86 LYS A CA 1
ATOM 690 C C . LYS A 1 86 ? -1.312 5.278 12.452 1.00 85.25 86 LYS A C 1
ATOM 692 O O . LYS A 1 86 ? -0.609 5.748 11.567 1.00 85.25 86 LYS A O 1
ATOM 697 N N . THR A 1 87 ? -1.101 4.076 12.984 1.00 88.00 87 THR A N 1
ATOM 698 C CA . THR A 1 87 ? -0.021 3.172 12.567 1.00 88.00 87 THR A CA 1
ATOM 699 C C . THR A 1 87 ? -0.186 2.752 11.114 1.00 88.00 87 THR A C 1
ATOM 701 O O . THR A 1 87 ? 0.792 2.765 10.373 1.00 88.00 87 THR A O 1
ATOM 704 N N . TYR A 1 88 ? -1.418 2.456 10.696 1.00 89.06 88 TYR A N 1
ATOM 705 C CA . TYR A 1 88 ? -1.760 2.226 9.300 1.00 89.06 88 TYR A CA 1
ATOM 706 C C . TYR A 1 88 ? -1.384 3.423 8.435 1.00 89.06 88 TYR A C 1
ATOM 708 O O . TYR A 1 88 ? -0.637 3.253 7.485 1.00 89.06 88 TYR A O 1
ATOM 716 N N . LEU A 1 89 ? -1.831 4.631 8.792 1.00 87.75 89 LEU A N 1
ATOM 717 C CA . LEU A 1 89 ? -1.582 5.826 7.985 1.00 87.75 89 LEU A CA 1
ATOM 718 C C . LEU A 1 89 ? -0.083 6.112 7.808 1.00 87.75 89 LEU A C 1
ATOM 720 O O . LEU A 1 89 ? 0.348 6.435 6.708 1.00 87.75 89 LEU A O 1
ATOM 724 N N . ILE A 1 90 ? 0.711 5.959 8.873 1.00 88.50 90 ILE A N 1
ATOM 725 C CA . ILE A 1 90 ? 2.171 6.119 8.811 1.00 88.50 90 ILE A CA 1
ATOM 726 C C . ILE A 1 90 ? 2.785 5.034 7.923 1.00 88.50 90 ILE A C 1
ATOM 728 O O . ILE A 1 90 ? 3.576 5.346 7.038 1.00 88.50 90 ILE A O 1
ATOM 732 N N . SER A 1 91 ? 2.399 3.772 8.138 1.00 86.81 91 SER A N 1
ATOM 733 C CA . SER A 1 91 ? 2.906 2.644 7.350 1.00 86.81 91 SER A CA 1
ATOM 734 C C . SER A 1 91 ? 2.582 2.823 5.870 1.00 86.81 91 SER A C 1
ATOM 736 O O . SER A 1 91 ? 3.450 2.641 5.026 1.00 86.81 91 SER A O 1
ATOM 738 N N . GLU A 1 92 ? 1.354 3.229 5.555 1.00 87.25 92 GLU A N 1
ATOM 739 C CA . GLU A 1 92 ? 0.908 3.440 4.185 1.00 87.25 92 GLU A CA 1
ATOM 740 C C . GLU A 1 92 ? 1.656 4.598 3.532 1.00 87.25 92 GLU A C 1
ATOM 742 O O . GLU A 1 92 ? 2.103 4.453 2.406 1.00 87.25 92 GLU A O 1
ATOM 747 N N . LEU A 1 93 ? 1.899 5.707 4.238 1.00 86.38 93 LEU A N 1
ATOM 748 C CA . LEU A 1 93 ? 2.667 6.829 3.692 1.00 86.38 93 LEU A CA 1
ATOM 749 C C . LEU A 1 93 ? 4.105 6.423 3.324 1.00 86.38 93 LEU A C 1
ATOM 751 O O . LEU A 1 93 ? 4.598 6.800 2.263 1.00 86.38 93 LEU A O 1
ATOM 755 N N . VAL A 1 94 ? 4.762 5.626 4.175 1.00 86.44 94 VAL A N 1
ATOM 756 C CA . VAL A 1 94 ? 6.120 5.120 3.915 1.00 86.44 94 VAL A CA 1
ATOM 757 C C . VAL A 1 94 ? 6.131 4.124 2.754 1.00 86.44 94 VAL A C 1
ATOM 759 O O . VAL A 1 94 ? 7.005 4.194 1.894 1.00 86.44 94 VAL A O 1
ATOM 762 N N . LEU A 1 95 ? 5.154 3.216 2.700 1.00 85.62 95 LEU A N 1
ATOM 763 C CA . LEU A 1 95 ? 5.089 2.156 1.688 1.00 85.62 95 LEU A CA 1
ATOM 764 C C . LEU A 1 95 ? 4.593 2.656 0.325 1.00 85.62 95 LEU A C 1
ATOM 766 O O . LEU A 1 95 ? 4.969 2.096 -0.702 1.00 85.62 95 LEU A O 1
ATOM 770 N N . ALA A 1 96 ? 3.783 3.713 0.306 1.00 85.88 96 ALA A N 1
ATOM 771 C CA . ALA A 1 96 ? 3.246 4.335 -0.899 1.00 85.88 96 ALA A CA 1
ATOM 772 C C . ALA A 1 96 ? 4.220 5.346 -1.530 1.00 85.88 96 ALA A C 1
ATOM 774 O O . ALA A 1 96 ? 4.137 5.602 -2.732 1.00 85.88 96 ALA A O 1
ATOM 775 N N . ALA A 1 97 ? 5.154 5.916 -0.757 1.00 84.88 97 ALA A N 1
ATOM 776 C CA . ALA A 1 97 ? 6.111 6.908 -1.253 1.00 84.88 97 ALA A CA 1
ATOM 777 C C . ALA A 1 97 ? 6.948 6.417 -2.457 1.00 84.88 97 ALA A C 1
ATOM 779 O O . ALA A 1 97 ? 7.050 7.168 -3.433 1.00 84.88 97 ALA A O 1
ATOM 780 N N . PRO A 1 98 ? 7.473 5.173 -2.472 1.00 82.88 98 PRO A N 1
ATOM 781 C CA . PRO A 1 98 ? 8.123 4.599 -3.649 1.00 82.88 98 PRO A CA 1
ATOM 782 C C . PRO A 1 98 ? 7.259 4.616 -4.912 1.00 82.88 98 PRO A C 1
ATOM 784 O O . PRO A 1 98 ? 7.708 5.040 -5.975 1.00 82.88 98 PRO A O 1
ATOM 787 N N . THR A 1 99 ? 5.996 4.202 -4.795 1.00 83.12 99 THR A N 1
ATOM 788 C CA . THR A 1 99 ? 5.055 4.166 -5.922 1.00 83.12 99 THR A CA 1
ATOM 789 C C . THR A 1 99 ? 4.688 5.572 -6.391 1.00 83.12 99 THR A C 1
ATOM 791 O O . THR A 1 99 ? 4.645 5.825 -7.593 1.00 83.12 99 THR A O 1
ATOM 794 N N . ALA A 1 100 ? 4.501 6.520 -5.468 1.00 84.94 100 ALA A N 1
ATOM 795 C CA . ALA A 1 100 ? 4.245 7.919 -5.805 1.00 84.94 100 ALA A CA 1
ATOM 796 C C . ALA A 1 100 ? 5.419 8.550 -6.574 1.00 84.94 100 ALA A C 1
ATOM 798 O O . ALA A 1 100 ? 5.214 9.269 -7.554 1.00 84.94 100 ALA A O 1
ATOM 799 N N . TYR A 1 101 ? 6.654 8.256 -6.156 1.00 82.44 101 TYR A N 1
ATOM 800 C CA . TYR A 1 101 ? 7.852 8.685 -6.872 1.00 82.44 101 TYR A CA 1
ATOM 801 C C . TYR A 1 101 ? 7.920 8.063 -8.270 1.00 82.44 101 TYR A C 1
ATOM 803 O O . TYR A 1 101 ? 8.141 8.785 -9.241 1.00 82.44 101 TYR A O 1
ATOM 811 N N . TYR A 1 102 ? 7.668 6.756 -8.386 1.00 77.81 102 TYR A N 1
ATOM 812 C CA . TYR A 1 102 ? 7.653 6.060 -9.671 1.00 77.81 102 TYR A CA 1
ATOM 813 C C . TYR A 1 102 ? 6.653 6.683 -10.654 1.00 77.81 102 TYR A C 1
ATOM 815 O O . TYR A 1 102 ? 7.041 7.040 -11.764 1.00 77.81 102 TYR A O 1
ATOM 823 N N . ILE A 1 103 ? 5.407 6.920 -10.226 1.00 79.69 103 ILE A N 1
ATOM 824 C CA . ILE A 1 103 ? 4.378 7.580 -11.047 1.00 79.69 103 ILE A CA 1
ATOM 825 C C . ILE A 1 103 ? 4.844 8.968 -11.499 1.00 79.69 103 ILE A C 1
ATOM 827 O O . ILE A 1 103 ? 4.658 9.335 -12.658 1.00 79.69 103 ILE A O 1
ATOM 831 N N . ARG A 1 104 ? 5.488 9.738 -10.611 1.00 80.88 104 ARG A N 1
ATOM 832 C CA . ARG A 1 104 ? 6.015 11.065 -10.952 1.00 80.88 104 ARG A CA 1
ATOM 833 C C . ARG A 1 104 ? 7.102 10.990 -12.023 1.00 80.88 104 ARG A C 1
ATOM 835 O O . ARG A 1 104 ? 7.065 11.789 -12.951 1.00 80.88 104 ARG A O 1
ATOM 842 N N . VAL A 1 105 ? 8.045 10.055 -11.903 1.00 76.44 105 VAL A N 1
ATOM 843 C CA . VAL A 1 105 ? 9.104 9.845 -12.907 1.00 76.44 105 VAL A CA 1
ATOM 844 C C . VAL A 1 105 ? 8.501 9.428 -14.247 1.00 76.44 105 VAL A C 1
ATOM 846 O O . VAL A 1 105 ? 8.898 9.95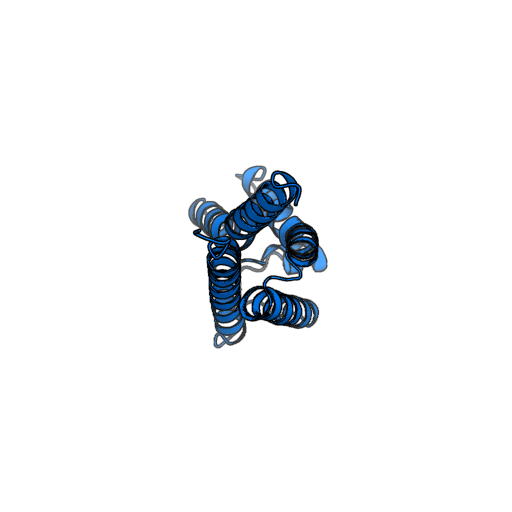2 -15.285 1.00 76.44 105 VAL A O 1
ATOM 849 N N . LEU A 1 106 ? 7.507 8.539 -14.222 1.00 75.06 106 LEU A N 1
ATOM 850 C CA . LEU A 1 106 ? 6.797 8.086 -15.415 1.00 75.06 106 LEU A CA 1
ATOM 851 C C . LEU A 1 106 ? 6.059 9.241 -16.109 1.00 75.06 106 LEU A C 1
ATOM 853 O O . LEU A 1 106 ? 6.099 9.372 -17.328 1.00 75.06 106 LEU A O 1
ATOM 857 N N . ALA A 1 107 ? 5.432 10.121 -15.326 1.00 75.12 107 ALA A N 1
ATOM 858 C CA . ALA A 1 107 ? 4.729 11.289 -15.838 1.00 75.12 107 ALA A CA 1
ATOM 859 C C . ALA A 1 107 ? 5.675 12.342 -16.440 1.00 75.12 107 ALA A C 1
ATOM 861 O O . ALA A 1 107 ? 5.321 12.968 -17.437 1.00 75.12 107 ALA A O 1
ATOM 862 N N . THR A 1 108 ? 6.872 12.549 -15.878 1.00 74.12 108 THR A N 1
ATOM 863 C CA . THR A 1 108 ? 7.813 13.570 -16.375 1.00 74.12 108 THR A CA 1
ATOM 864 C C . THR A 1 108 ? 8.690 13.099 -17.531 1.00 74.12 108 THR A C 1
ATOM 866 O O . THR A 1 108 ? 9.117 13.932 -18.325 1.00 74.12 108 THR A O 1
ATOM 869 N N . ARG A 1 109 ? 8.963 11.793 -17.657 1.00 65.88 109 ARG A N 1
ATOM 870 C CA . ARG A 1 109 ? 9.839 11.233 -18.704 1.00 65.88 109 ARG A CA 1
ATOM 871 C C . ARG A 1 109 ? 9.114 10.784 -19.980 1.00 65.88 109 ARG A C 1
ATOM 873 O O . ARG A 1 109 ? 9.639 9.936 -20.697 1.00 65.88 109 ARG A O 1
ATOM 880 N N . HIS A 1 110 ? 7.951 11.354 -20.304 1.00 55.84 110 HIS A N 1
ATOM 881 C CA . HIS A 1 110 ? 7.281 11.097 -21.586 1.00 55.84 110 HIS A CA 1
ATOM 882 C C . HIS A 1 110 ? 8.235 11.394 -22.765 1.00 55.84 110 HIS A C 1
ATOM 884 O O . HIS A 1 110 ? 8.403 12.554 -23.133 1.00 55.84 110 HIS A O 1
ATOM 890 N N . GLY A 1 111 ? 8.840 10.363 -23.371 1.00 49.78 111 GLY A N 1
ATOM 891 C CA . GLY A 1 111 ? 9.371 10.455 -24.738 1.00 49.78 111 GLY A CA 1
ATOM 892 C C . GLY A 1 111 ? 10.807 10.011 -25.040 1.00 49.78 111 GLY A C 1
ATOM 893 O O . GLY A 1 111 ? 11.213 10.174 -26.183 1.00 49.78 111 GLY A O 1
ATOM 894 N N . GLY A 1 112 ? 11.581 9.432 -24.121 1.00 44.75 112 GLY A N 1
ATOM 895 C CA . GLY A 1 112 ? 12.908 8.903 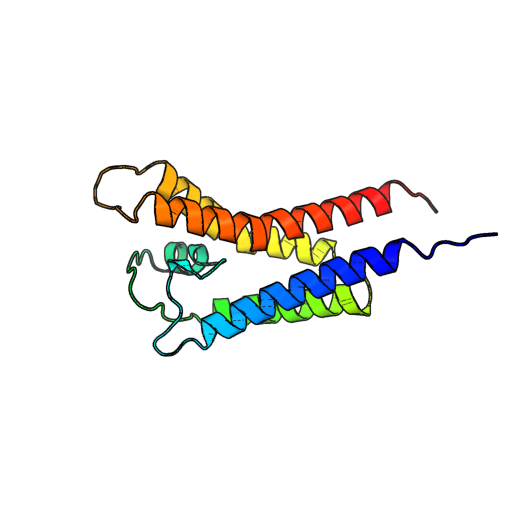-24.482 1.00 44.75 112 GLY A CA 1
ATOM 896 C C . GLY A 1 112 ? 13.248 7.667 -23.669 1.00 44.75 112 GLY A C 1
ATOM 897 O O . GLY A 1 112 ? 13.398 7.772 -22.459 1.00 44.75 112 GLY A O 1
ATOM 898 N N . ASP A 1 113 ? 13.295 6.504 -24.311 1.00 52.09 113 ASP A N 1
ATOM 899 C CA . ASP A 1 113 ? 13.694 5.188 -23.774 1.00 52.09 113 ASP A CA 1
ATOM 900 C C . ASP A 1 113 ? 12.803 4.544 -22.688 1.00 52.09 113 ASP A C 1
ATOM 902 O O . ASP A 1 113 ? 12.907 3.344 -22.443 1.00 52.09 113 ASP A O 1
ATOM 906 N N . PHE A 1 114 ? 11.869 5.287 -22.085 1.00 51.28 114 PHE A N 1
ATOM 907 C CA . PHE A 1 114 ? 10.926 4.804 -21.065 1.00 51.28 114 PHE A CA 1
ATOM 908 C C . PHE A 1 114 ? 9.482 4.816 -21.578 1.00 51.28 114 PHE A C 1
ATOM 910 O O . PHE A 1 114 ? 8.680 5.619 -21.108 1.00 51.28 114 PHE A O 1
ATOM 917 N N . ALA A 1 115 ? 9.122 3.960 -22.536 1.00 47.81 115 ALA A N 1
ATOM 918 C CA . ALA A 1 115 ? 7.740 3.866 -23.019 1.00 47.81 115 ALA A CA 1
ATOM 919 C C . ALA A 1 115 ? 6.983 2.645 -22.455 1.00 47.81 115 ALA A C 1
ATOM 921 O O . ALA A 1 115 ? 6.679 1.726 -23.213 1.00 47.81 115 ALA A O 1
ATOM 922 N N . PRO A 1 116 ? 6.597 2.615 -21.165 1.00 55.06 116 PRO A N 1
ATOM 923 C CA . PRO A 1 116 ? 5.288 2.075 -20.842 1.00 55.06 116 PRO A CA 1
ATOM 924 C C . PRO A 1 116 ? 4.238 3.042 -21.412 1.00 55.06 116 PRO A C 1
ATOM 926 O O . PRO A 1 116 ? 4.404 4.266 -21.387 1.00 55.06 116 PRO A O 1
ATOM 929 N N . GLY A 1 117 ? 3.183 2.512 -22.020 1.00 64.31 117 GLY A N 1
ATOM 930 C CA . GLY A 1 117 ? 2.194 3.338 -22.706 1.00 64.31 117 GLY A CA 1
ATOM 931 C C . GLY A 1 117 ? 1.486 4.293 -21.739 1.00 64.31 117 GLY A C 1
ATOM 932 O O . GLY A 1 117 ? 1.421 4.054 -20.536 1.00 64.31 117 GLY A O 1
ATOM 933 N N . PHE A 1 118 ? 0.834 5.336 -22.263 1.00 67.69 118 PHE A N 1
ATOM 934 C CA . PHE A 1 118 ? -0.096 6.176 -21.484 1.00 67.69 118 PHE A CA 1
ATOM 935 C C . PHE A 1 118 ? -1.103 5.336 -20.666 1.00 67.69 118 PHE A C 1
ATOM 937 O O . PHE A 1 118 ? -1.488 5.702 -19.558 1.00 67.69 118 PHE A O 1
ATOM 944 N N . LYS A 1 119 ? -1.475 4.159 -21.189 1.00 71.25 119 LYS A N 1
ATOM 945 C CA . LYS A 1 119 ? -2.318 3.163 -20.516 1.00 71.25 119 LYS A CA 1
ATOM 946 C C . LYS A 1 119 ? -1.711 2.642 -19.207 1.00 71.25 119 LYS A C 1
ATOM 948 O O . LYS A 1 119 ? -2.442 2.497 -18.233 1.00 71.25 119 LYS A O 1
ATOM 953 N N . ASP A 1 120 ? -0.405 2.415 -19.160 1.00 72.38 120 ASP A N 1
ATOM 954 C CA . ASP A 1 120 ? 0.294 1.868 -17.993 1.00 72.38 120 ASP A CA 1
ATOM 955 C C . ASP A 1 120 ? 0.460 2.931 -16.904 1.00 72.38 120 ASP A C 1
ATOM 957 O O . ASP A 1 120 ? 0.287 2.643 -15.719 1.00 72.38 120 ASP A O 1
ATOM 961 N N . LEU A 1 121 ? 0.705 4.187 -17.301 1.00 76.50 121 LEU A N 1
ATOM 962 C CA . LEU A 1 121 ? 0.668 5.334 -16.393 1.00 76.50 121 LEU A CA 1
ATOM 963 C C . LEU A 1 121 ? -0.718 5.484 -15.758 1.00 76.50 121 LEU A C 1
ATOM 965 O O . LEU A 1 121 ? -0.824 5.628 -14.538 1.00 76.50 121 LEU A O 1
ATOM 969 N N . LEU A 1 122 ? -1.777 5.432 -16.571 1.00 81.62 122 LEU A N 1
ATOM 970 C CA . LEU A 1 122 ? -3.153 5.510 -16.083 1.00 81.62 122 LEU A CA 1
ATOM 971 C C . LEU A 1 122 ? -3.487 4.354 -15.139 1.00 81.62 122 LEU A C 1
ATOM 973 O O . LEU A 1 122 ? -4.053 4.593 -14.074 1.00 81.62 122 LEU A O 1
ATOM 977 N N . LEU A 1 123 ? -3.117 3.122 -15.494 1.00 82.19 123 LEU A N 1
ATOM 978 C CA . LEU A 1 123 ? -3.413 1.936 -14.695 1.00 82.19 123 LEU A CA 1
ATOM 979 C C . LEU A 1 123 ? -2.642 1.934 -13.368 1.00 82.19 123 LEU A C 1
ATOM 981 O O . LEU A 1 123 ? -3.245 1.726 -12.316 1.00 82.19 123 LEU A O 1
ATOM 985 N N . THR A 1 124 ? -1.351 2.271 -13.387 1.00 79.88 124 THR A N 1
ATOM 986 C CA . THR A 1 124 ? -0.531 2.392 -12.169 1.00 79.88 124 THR A CA 1
ATOM 987 C C . THR A 1 124 ? -1.063 3.502 -11.260 1.00 79.88 124 THR A C 1
ATOM 989 O O . THR A 1 124 ? -1.175 3.324 -10.047 1.00 79.88 124 THR A O 1
ATOM 992 N N . THR A 1 125 ? -1.462 4.639 -11.839 1.00 83.75 125 THR A N 1
ATOM 993 C CA . THR A 1 125 ? -2.067 5.747 -11.087 1.00 83.75 125 THR A CA 1
ATOM 994 C C . THR A 1 125 ? -3.410 5.342 -10.486 1.00 83.75 125 THR A C 1
ATOM 996 O O . THR A 1 125 ? -3.685 5.640 -9.325 1.00 83.75 125 THR A O 1
ATOM 999 N N . PHE A 1 126 ? -4.243 4.626 -11.243 1.00 87.75 126 PHE A N 1
ATOM 1000 C CA . PHE A 1 126 ? -5.526 4.125 -10.760 1.00 87.75 126 PHE A CA 1
ATOM 1001 C C . PHE A 1 126 ? -5.351 3.146 -9.594 1.00 87.75 126 PHE A C 1
ATOM 1003 O O . PHE A 1 126 ? -6.000 3.300 -8.559 1.00 87.75 126 PHE A O 1
ATOM 1010 N N . LEU A 1 127 ? -4.433 2.185 -9.716 1.00 86.69 127 LEU A N 1
ATOM 1011 C CA . LEU A 1 127 ? -4.115 1.252 -8.635 1.00 86.69 127 LEU A CA 1
ATOM 1012 C C . LEU A 1 127 ? -3.584 1.987 -7.405 1.00 86.69 127 LEU A C 1
ATOM 1014 O O . LEU A 1 127 ? -4.044 1.723 -6.301 1.00 86.69 127 LEU A O 1
ATOM 1018 N N . PHE A 1 128 ? -2.702 2.971 -7.575 1.00 86.62 128 PHE A N 1
ATOM 1019 C CA . PHE A 1 128 ? -2.221 3.794 -6.467 1.00 86.62 128 PHE A CA 1
ATOM 1020 C C . PHE A 1 128 ? -3.354 4.552 -5.755 1.00 86.62 128 PHE A C 1
ATOM 1022 O O . PHE A 1 128 ? -3.391 4.631 -4.523 1.00 86.62 128 PHE A O 1
ATOM 1029 N N . LEU A 1 129 ? -4.325 5.070 -6.512 1.00 87.69 129 LEU A N 1
ATOM 1030 C CA . LEU A 1 129 ? -5.491 5.737 -5.940 1.00 87.69 129 LEU A CA 1
ATOM 1031 C C . LEU A 1 129 ? -6.342 4.776 -5.104 1.00 87.69 129 LEU A C 1
ATOM 1033 O O . LEU A 1 129 ? -6.723 5.120 -3.986 1.00 87.69 129 LEU A O 1
ATOM 1037 N N . VAL A 1 130 ? -6.619 3.580 -5.622 1.00 88.38 130 VAL A N 1
ATOM 1038 C CA . VAL A 1 130 ? -7.456 2.575 -4.951 1.00 88.38 130 VAL A CA 1
ATOM 1039 C C . VAL A 1 130 ? -6.739 1.960 -3.747 1.00 88.38 130 VAL A C 1
ATOM 1041 O O . VAL A 1 130 ? -7.341 1.811 -2.689 1.00 88.38 130 VAL A O 1
ATOM 1044 N N . PHE 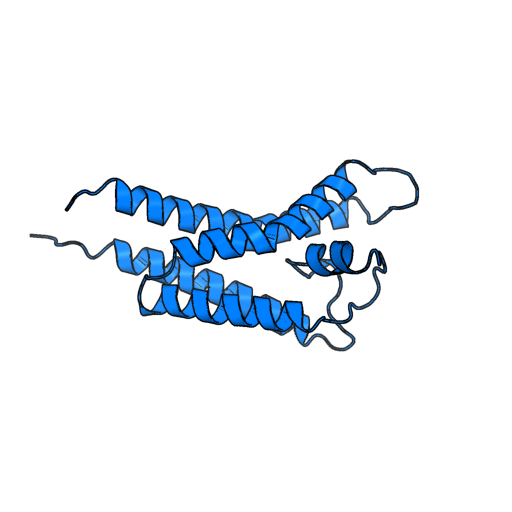A 1 131 ? -5.457 1.624 -3.874 1.00 87.19 131 PHE A N 1
ATOM 1045 C CA . PHE A 1 131 ? -4.731 0.866 -2.853 1.00 87.19 131 PHE A CA 1
ATOM 1046 C C . PHE A 1 131 ? -4.095 1.733 -1.771 1.00 87.19 131 PHE A C 1
ATOM 1048 O O . PHE A 1 131 ? -3.970 1.266 -0.642 1.00 87.19 131 PHE A O 1
ATOM 1055 N N . SER A 1 132 ? -3.745 2.985 -2.079 1.00 86.44 132 SER A N 1
ATOM 1056 C CA . SER A 1 132 ? -3.041 3.862 -1.138 1.00 86.44 132 SER A CA 1
ATOM 1057 C C . SER A 1 132 ? -3.838 5.118 -0.803 1.00 86.44 132 SER A C 1
ATOM 1059 O O . SER A 1 132 ? -4.130 5.364 0.368 1.00 86.44 132 SER A O 1
ATOM 1061 N N . VAL A 1 133 ? -4.260 5.905 -1.800 1.00 87.19 133 VAL A N 1
ATOM 1062 C CA . VAL A 1 133 ? -4.875 7.225 -1.544 1.00 87.19 133 VAL A CA 1
ATOM 1063 C C . VAL A 1 133 ? -6.257 7.111 -0.904 1.00 87.19 133 VAL A C 1
ATOM 1065 O O . VAL A 1 133 ? -6.514 7.757 0.113 1.00 87.19 133 VAL A O 1
ATOM 1068 N N . ALA A 1 134 ? -7.146 6.285 -1.455 1.00 88.38 134 ALA A N 1
ATOM 1069 C CA . ALA A 1 134 ? -8.491 6.081 -0.926 1.00 88.38 134 ALA A CA 1
ATOM 1070 C C . ALA A 1 134 ? -8.484 5.566 0.528 1.00 88.38 134 ALA A C 1
ATOM 1072 O O . ALA A 1 134 ? -9.121 6.198 1.381 1.00 88.38 134 ALA A O 1
ATOM 1073 N N . PRO A 1 135 ? -7.753 4.490 0.881 1.00 86.38 135 PRO A N 1
ATOM 1074 C CA . PRO A 1 135 ? -7.752 4.009 2.255 1.00 86.38 135 PRO A CA 1
ATOM 1075 C C . PRO A 1 135 ? -6.982 4.932 3.209 1.00 86.38 135 PRO A C 1
ATOM 1077 O O . PRO A 1 135 ? -7.400 5.077 4.359 1.00 86.38 135 PRO A O 1
ATOM 1080 N N . ALA A 1 136 ? -5.916 5.614 2.765 1.00 88.31 136 ALA A N 1
ATOM 1081 C CA . ALA A 1 136 ? -5.244 6.634 3.574 1.00 88.31 136 ALA A CA 1
ATOM 1082 C C . ALA A 1 136 ? -6.163 7.833 3.863 1.00 88.31 136 ALA A C 1
ATOM 1084 O O . ALA A 1 136 ? -6.248 8.283 5.006 1.00 88.31 136 ALA A O 1
ATOM 1085 N N . GLY A 1 137 ? -6.909 8.309 2.861 1.00 87.25 137 GLY A N 1
ATOM 1086 C CA . GLY A 1 137 ? -7.889 9.386 3.011 1.00 87.25 137 GLY A CA 1
ATOM 1087 C C . GLY A 1 137 ? -9.021 9.009 3.968 1.00 87.25 137 GLY A C 1
ATOM 1088 O O . GLY A 1 137 ? -9.356 9.777 4.872 1.00 87.25 137 GLY A O 1
ATOM 1089 N N . LEU A 1 138 ? -9.553 7.788 3.847 1.00 86.81 138 LEU A N 1
ATOM 1090 C CA . LEU A 1 138 ? -10.547 7.251 4.780 1.00 86.81 138 LEU A CA 1
ATOM 1091 C C . LEU A 1 138 ? -9.995 7.132 6.208 1.00 86.81 138 LEU A C 1
ATOM 1093 O O . LEU A 1 138 ? -10.685 7.502 7.163 1.00 86.81 138 LEU A O 1
ATOM 1097 N N . ALA A 1 139 ? -8.755 6.660 6.372 1.00 86.69 139 ALA A N 1
ATOM 1098 C CA . ALA A 1 139 ? -8.093 6.574 7.672 1.00 86.69 139 ALA A CA 1
ATOM 1099 C C . ALA A 1 139 ? -7.888 7.961 8.304 1.00 86.69 139 ALA A C 1
ATOM 1101 O O . ALA A 1 139 ? -8.241 8.164 9.469 1.00 86.69 139 ALA A O 1
ATOM 1102 N N . ALA A 1 140 ? -7.384 8.931 7.534 1.00 87.75 140 ALA A N 1
ATOM 1103 C CA . ALA A 1 140 ? -7.184 10.308 7.977 1.00 87.75 140 ALA A CA 1
ATOM 1104 C C . ALA A 1 140 ? -8.508 10.970 8.382 1.00 87.75 140 ALA A C 1
ATOM 1106 O O . ALA A 1 140 ? -8.591 11.591 9.443 1.00 87.75 140 ALA A O 1
ATOM 1107 N N . TRP A 1 141 ? -9.570 10.767 7.600 1.00 87.69 141 TRP A N 1
ATOM 1108 C CA . TRP A 1 141 ? -10.901 11.268 7.925 1.00 87.69 141 TRP A CA 1
ATOM 1109 C C . TRP A 1 141 ? -11.465 10.656 9.211 1.00 87.69 141 TRP A C 1
ATOM 1111 O O . TRP A 1 141 ? -12.040 11.372 10.035 1.00 87.69 141 TRP A O 1
ATOM 1121 N N . CYS A 1 142 ? -11.260 9.352 9.430 1.00 83.75 142 CYS A N 1
ATOM 1122 C CA . CYS A 1 142 ? -11.655 8.691 10.674 1.00 83.75 142 CYS A CA 1
ATOM 1123 C C . CYS A 1 142 ? -10.905 9.265 11.886 1.00 83.75 142 CYS A C 1
ATOM 1125 O O . CYS A 1 142 ? -11.522 9.521 12.918 1.00 83.75 142 CYS A O 1
ATOM 1127 N N . ILE A 1 143 ? -9.597 9.518 11.758 1.00 85.31 143 ILE A N 1
ATOM 1128 C CA . ILE A 1 143 ? -8.778 10.127 12.819 1.00 85.31 143 ILE A CA 1
ATOM 1129 C C . ILE A 1 143 ? -9.229 11.565 13.104 1.00 85.31 143 ILE A C 1
ATOM 1131 O O . ILE A 1 143 ? -9.369 11.952 14.264 1.00 85.31 143 ILE A O 1
ATOM 1135 N N . TRP A 1 144 ? -9.472 12.357 12.059 1.00 85.81 144 TRP A N 1
ATOM 1136 C CA . TRP A 1 144 ? -9.912 13.744 12.189 1.00 85.81 144 TRP A CA 1
ATOM 1137 C C . TRP A 1 144 ? -11.269 13.848 12.890 1.00 85.81 144 TRP A C 1
ATOM 1139 O O . TRP A 1 144 ? -11.415 14.620 13.836 1.00 85.81 144 TRP A O 1
ATOM 1149 N N . ARG A 1 145 ? -12.234 13.005 12.505 1.00 81.88 145 ARG A N 1
ATOM 1150 C CA . ARG A 1 145 ? -13.545 12.926 13.164 1.00 81.88 145 ARG A CA 1
ATOM 1151 C C . ARG A 1 145 ? -13.448 12.525 14.634 1.00 81.88 145 ARG A C 1
ATOM 1153 O O . ARG A 1 145 ? -14.126 13.137 15.453 1.00 81.88 145 ARG A O 1
ATOM 1160 N N . ALA A 1 146 ? -12.597 11.552 14.962 1.00 78.38 146 ALA A N 1
ATOM 1161 C CA . ALA A 1 146 ? -12.369 11.144 16.347 1.00 78.38 146 ALA A CA 1
ATOM 1162 C C . ALA A 1 146 ? -11.754 12.280 17.188 1.00 78.38 146 ALA A C 1
ATOM 1164 O O . ALA A 1 146 ? -12.070 12.416 18.362 1.00 78.38 146 ALA A O 1
ATOM 1165 N N . LYS A 1 147 ? -10.911 13.137 16.589 1.00 79.56 147 LYS A N 1
ATOM 1166 C CA . LYS A 1 147 ? -10.321 14.306 17.265 1.00 79.56 147 LYS A CA 1
ATOM 1167 C C . LYS A 1 147 ? -11.332 15.435 17.514 1.00 79.56 147 LYS A C 1
ATOM 1169 O O . LYS A 1 147 ? -11.191 16.164 18.487 1.00 79.56 147 LYS A O 1
ATOM 1174 N N . GLN A 1 148 ? -12.326 15.600 16.640 1.00 76.50 148 GLN A N 1
ATOM 1175 C CA . GLN A 1 148 ? -13.340 16.662 16.747 1.00 76.50 148 GLN A CA 1
ATOM 1176 C C . GLN A 1 148 ? -14.440 16.396 17.774 1.00 76.50 148 GLN A C 1
ATOM 1178 O O . GLN A 1 148 ? -15.233 17.290 18.056 1.00 76.50 148 GLN A O 1
ATOM 1183 N N . ARG A 1 149 ? -14.514 15.182 18.317 1.00 59.56 149 ARG A N 1
ATOM 1184 C CA . ARG A 1 149 ? -15.435 14.840 19.397 1.00 59.56 149 ARG A CA 1
ATOM 1185 C C . ARG A 1 149 ? -14.634 14.724 20.691 1.00 59.56 149 ARG A C 1
ATOM 1187 O O . ARG A 1 149 ? -14.178 13.624 20.998 1.00 59.56 149 ARG A O 1
ATOM 1194 N N . PRO A 1 150 ? -14.399 15.831 21.422 1.00 50.84 150 PRO A N 1
ATOM 1195 C CA . PRO A 1 150 ? -13.997 15.700 22.813 1.00 50.84 150 PRO A CA 1
ATOM 1196 C C . PRO A 1 150 ? -15.108 14.937 23.549 1.00 50.84 150 PRO A C 1
ATOM 1198 O O . PRO A 1 150 ? -16.288 15.097 23.222 1.00 50.84 150 PRO A O 1
ATOM 1201 N N . ALA A 1 151 ? -14.689 14.029 24.430 1.00 53.91 151 ALA A N 1
ATOM 1202 C CA . ALA A 1 151 ? -15.564 13.182 25.236 1.00 53.91 151 ALA A CA 1
ATOM 1203 C C . ALA A 1 151 ? -16.530 14.002 26.099 1.00 53.91 151 ALA A C 1
ATOM 1205 O O . ALA A 1 151 ? -16.124 15.103 26.538 1.00 53.91 151 ALA A O 1
#

Foldseek 3Di:
DDDDPPLLVLLLVLLVLLLVLLVQQVVQCPPVQAHQLLSHLQSLVCCVVPVDPDRGHDDQDPVSVVLSVVSNVQSVCSNPPVDCLVVNLVSLCVSLVSLVVVLVCLVVPPDPPDDPDPVSSVSNVVSNCSNRVVSSVSSVVSVVVVVVDDD